Protein AF-0000000087666848 (afdb_homodimer)

Secondary structure (DSSP, 8-state):
-PPPPP--SSHHHHHHHHHHHHHHHHHHHHHHHHHHT--HHHHHHHHHHHHHHHHHHHHHS--STTS-S----------------/-PPPPP--SSHHHHHHHHHHHHHHHHHHHHHHHHHHT--HHHHHHHHHHHHHHHHHHHHHS--STTS-S----------------

Radius of gyration: 24.99 Å; Cα contacts (8 Å, |Δi|>4): 129; chains: 2; bounding box: 44×84×88 Å

pLDDT: mean 76.0, std 24.68, range [23.08, 96.56]

Solvent-accessible surface area (backbone atoms only — not comparable to full-atom values): 10116 Å² total; per-residue (Å²): 124,86,41,75,54,78,82,56,89,49,69,68,54,36,50,52,50,42,33,52,53,45,45,55,51,51,51,49,49,52,52,32,26,45,72,35,64,42,53,68,64,59,51,51,53,24,45,55,54,42,52,53,52,49,48,49,47,34,69,74,51,60,63,68,78,62,56,70,84,73,74,64,76,71,68,78,69,75,67,71,67,76,75,82,122,124,84,41,75,55,78,81,55,88,46,69,70,51,35,51,53,49,40,31,53,54,44,46,54,52,50,52,50,49,52,53,31,27,43,73,34,64,42,52,69,66,58,49,51,52,24,45,56,55,42,52,53,51,48,49,50,46,33,70,72,49,59,61,68,77,61,57,69,85,72,73,64,77,71,72,74,71,74,74,71,74,77,72,80,134

Structure (mmCIF, N/CA/C/O backbone):
data_AF-0000000087666848-model_v1
#
loop_
_entity.id
_entity.type
_entity.pdbx_description
1 polymer 'Uncharacterized protein'
#
loop_
_atom_site.group_PDB
_atom_site.id
_atom_site.type_symbol
_atom_site.label_atom_id
_atom_site.label_alt_id
_atom_site.label_comp_id
_atom_site.label_asym_id
_atom_site.label_entity_id
_atom_sit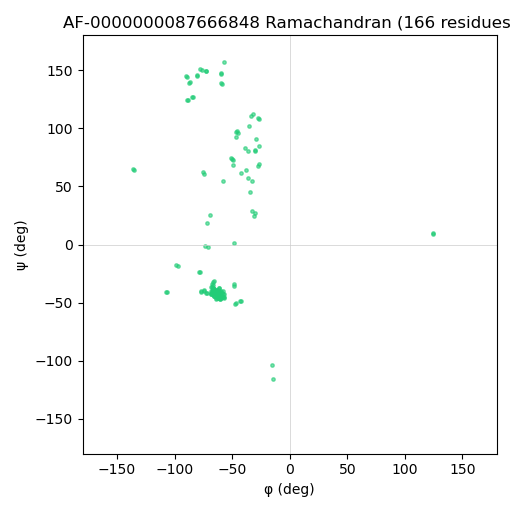e.label_seq_id
_atom_site.pdbx_PDB_ins_code
_atom_site.Cartn_x
_atom_site.Cartn_y
_atom_site.Cartn_z
_atom_site.occupancy
_atom_site.B_iso_or_equiv
_atom_site.auth_seq_id
_atom_site.auth_comp_id
_atom_site.auth_asym_id
_atom_site.auth_atom_id
_atom_site.pdbx_PDB_model_num
ATOM 1 N N . MET A 1 1 ? -12.555 0.619 4.324 1 68.56 1 MET A N 1
ATOM 2 C CA . MET A 1 1 ? -11.727 0.569 5.523 1 68.56 1 MET A CA 1
ATOM 3 C C . MET A 1 1 ? -11.492 1.969 6.086 1 68.56 1 MET A C 1
ATOM 5 O O . MET A 1 1 ? -11.367 2.934 5.328 1 68.56 1 MET A O 1
ATOM 9 N N . ARG A 1 2 ? -11.742 2.176 7.352 1 80.19 2 ARG A N 1
ATOM 10 C CA . ARG A 1 2 ? -11.547 3.479 7.98 1 80.19 2 ARG A CA 1
ATOM 11 C C . ARG A 1 2 ? -10.117 3.625 8.492 1 80.19 2 ARG A C 1
ATOM 13 O O . ARG A 1 2 ? -9.594 2.721 9.148 1 80.19 2 ARG A O 1
ATOM 20 N N . PHE A 1 3 ? -9.523 4.73 7.98 1 89.19 3 PHE A N 1
ATOM 21 C CA . PHE A 1 3 ? -8.172 5.062 8.422 1 89.19 3 PHE A CA 1
ATOM 22 C C . PHE A 1 3 ? -8.203 5.859 9.719 1 89.19 3 PHE A C 1
ATOM 24 O O . PHE A 1 3 ? -8.984 6.797 9.859 1 89.19 3 PHE A O 1
ATOM 31 N N . PRO A 1 4 ? -7.473 5.367 10.672 1 93.44 4 PRO A N 1
ATOM 32 C CA . PRO A 1 4 ? -7.484 6.094 11.945 1 93.44 4 PRO A CA 1
ATOM 33 C C . PRO A 1 4 ? -7 7.535 11.812 1 93.44 4 PRO A C 1
ATOM 35 O O . PRO A 1 4 ? -6.148 7.824 10.969 1 93.44 4 PRO A O 1
ATOM 38 N N . ALA A 1 5 ? -7.516 8.398 12.57 1 94.62 5 ALA A N 1
ATOM 39 C CA . ALA A 1 5 ? -7.066 9.789 12.594 1 94.62 5 ALA A CA 1
ATOM 40 C C . ALA A 1 5 ? -5.801 9.938 13.43 1 94.62 5 ALA A C 1
ATOM 42 O O . ALA A 1 5 ? -5.586 9.188 14.383 1 94.62 5 ALA A O 1
ATOM 43 N N . PRO A 1 6 ? -4.934 10.891 12.953 1 93.56 6 PRO A N 1
ATOM 44 C CA . PRO A 1 6 ? -3.75 11.141 13.781 1 93.56 6 PRO A CA 1
ATOM 45 C C . PRO A 1 6 ? -4.098 11.617 15.188 1 93.56 6 PRO A C 1
ATOM 47 O O . PRO A 1 6 ? -5.062 12.367 15.367 1 93.56 6 PRO A O 1
ATOM 50 N N . ILE A 1 7 ? -3.373 11.094 16.156 1 91.12 7 ILE A N 1
ATOM 51 C CA . ILE A 1 7 ? -3.621 11.453 17.547 1 91.12 7 ILE A CA 1
ATOM 52 C C . ILE A 1 7 ? -2.5 12.359 18.047 1 91.12 7 ILE A C 1
ATOM 54 O O . ILE A 1 7 ? -2.752 13.32 18.781 1 91.12 7 ILE A O 1
ATOM 58 N N . GLY A 1 8 ? -1.279 12.023 17.656 1 84.88 8 GLY A N 1
ATOM 59 C CA . GLY A 1 8 ? -0.118 12.75 18.156 1 84.88 8 GLY A CA 1
ATOM 60 C C . GLY A 1 8 ? 0.076 14.094 17.469 1 84.88 8 GLY A C 1
ATOM 61 O O . GLY A 1 8 ? -0.393 14.297 16.344 1 84.88 8 GLY A O 1
ATOM 62 N N . GLU A 1 9 ? 0.691 14.992 18.297 1 87.5 9 GLU A N 1
ATOM 63 C CA . GLU A 1 9 ? 0.992 16.312 17.75 1 87.5 9 GLU A CA 1
ATOM 64 C C . GLU A 1 9 ? 2.445 16.406 17.297 1 87.5 9 GLU A C 1
ATOM 66 O O . GLU A 1 9 ? 2.801 17.281 16.516 1 87.5 9 GLU A O 1
ATOM 71 N N . ASP A 1 10 ? 3.215 15.445 17.828 1 91.56 10 ASP A N 1
ATOM 72 C CA . ASP A 1 10 ? 4.633 15.469 17.484 1 91.56 10 ASP A CA 1
ATOM 73 C C . ASP A 1 10 ? 4.902 14.648 16.219 1 91.56 10 ASP A C 1
ATOM 75 O O . ASP A 1 10 ? 4.293 13.602 16 1 91.56 10 ASP A O 1
ATOM 79 N N . ALA A 1 11 ? 5.832 15.094 15.414 1 88.81 11 ALA A N 1
ATOM 80 C CA . ALA A 1 11 ? 6.16 14.484 14.125 1 88.81 11 ALA A CA 1
ATOM 81 C C . ALA A 1 11 ? 6.594 13.031 14.297 1 88.81 11 ALA A C 1
ATOM 83 O O . ALA A 1 11 ? 6.227 12.164 13.5 1 88.81 11 ALA A O 1
ATOM 84 N N . GLU A 1 12 ? 7.375 12.859 15.359 1 91.81 12 GLU A N 1
ATOM 85 C CA . GLU A 1 12 ? 7.863 11.508 15.602 1 91.81 12 GLU A CA 1
ATOM 86 C C . GLU A 1 12 ? 6.719 10.562 15.945 1 91.81 12 GLU A C 1
ATOM 88 O O . GLU A 1 12 ? 6.652 9.445 15.43 1 91.81 12 GLU A O 1
ATOM 93 N N . ASP A 1 13 ? 5.844 11.062 16.797 1 91.94 13 ASP A N 1
ATOM 94 C CA . ASP A 1 13 ? 4.68 10.273 17.188 1 91.94 13 ASP A CA 1
ATOM 95 C C . ASP A 1 13 ? 3.762 10.023 16 1 91.94 13 ASP A C 1
ATOM 97 O O . ASP A 1 13 ? 3.26 8.914 15.82 1 91.94 13 ASP A O 1
ATOM 101 N N . ARG A 1 14 ? 3.631 11 15.211 1 92.88 14 ARG A N 1
ATOM 102 C CA . ARG A 1 14 ? 2.762 10.898 14.047 1 92.88 14 ARG A CA 1
ATOM 103 C C . ARG A 1 14 ? 3.303 9.875 13.047 1 92.88 14 ARG A C 1
ATOM 105 O O . ARG A 1 14 ? 2.535 9.133 12.438 1 92.88 14 ARG A O 1
ATOM 112 N N . SER A 1 15 ? 4.594 9.945 12.984 1 93.81 15 SER A N 1
ATOM 113 C CA . SER A 1 15 ? 5.227 9 12.07 1 93.81 15 SER A CA 1
ATOM 114 C C . SER A 1 15 ? 5.008 7.559 12.523 1 93.81 15 SER A C 1
ATOM 116 O O . SER A 1 15 ? 4.719 6.68 11.703 1 93.81 15 SER A O 1
ATOM 118 N N . GLU A 1 16 ? 5.129 7.363 13.781 1 94.62 16 GLU A N 1
ATOM 119 C CA . GLU A 1 16 ? 4.926 6.031 14.344 1 94.62 16 GLU A CA 1
ATOM 120 C C . GLU A 1 16 ? 3.471 5.59 14.195 1 94.62 16 GLU A C 1
ATOM 122 O O . GLU A 1 16 ? 3.197 4.43 13.883 1 94.62 16 GLU A O 1
ATOM 127 N N . GLU A 1 17 ? 2.596 6.512 14.359 1 95.94 17 GLU A N 1
ATOM 128 C CA . GLU A 1 17 ? 1.168 6.234 14.234 1 95.94 17 GLU A CA 1
ATOM 129 C C . GLU A 1 17 ? 0.798 5.91 12.789 1 95.94 17 GLU A C 1
ATOM 131 O O . GLU A 1 17 ? 0.027 4.98 12.531 1 95.94 17 GLU A O 1
ATOM 136 N N . ALA A 1 18 ? 1.371 6.672 11.945 1 96.06 18 ALA A N 1
ATOM 137 C CA . ALA A 1 18 ? 1.114 6.438 10.523 1 96.06 18 ALA A CA 1
ATOM 138 C C . ALA A 1 18 ? 1.614 5.062 10.094 1 96.06 18 ALA A C 1
ATOM 140 O O . ALA A 1 18 ? 0.921 4.34 9.375 1 96.06 18 ALA A O 1
ATOM 141 N N . ARG A 1 19 ? 2.748 4.73 10.547 1 96.19 19 ARG A N 1
ATOM 142 C CA . ARG A 1 19 ? 3.324 3.432 10.211 1 96.19 19 ARG A CA 1
ATOM 143 C C . ARG A 1 19 ? 2.447 2.293 10.727 1 96.19 19 ARG A C 1
ATOM 145 O O . ARG A 1 19 ? 2.213 1.314 10.016 1 96.19 19 ARG A O 1
ATOM 152 N N . ALA A 1 20 ? 2.076 2.492 11.93 1 95.69 20 ALA A N 1
ATOM 153 C CA . ALA A 1 20 ? 1.229 1.471 12.539 1 95.69 20 ALA A CA 1
ATOM 154 C C . ALA A 1 20 ? -0.082 1.316 11.773 1 95.69 20 ALA A C 1
ATOM 156 O O . ALA A 1 20 ? -0.541 0.196 11.531 1 95.69 20 ALA A O 1
ATOM 157 N N . ALA A 1 21 ? -0.692 2.42 11.43 1 96.12 21 ALA A N 1
ATOM 158 C CA . ALA A 1 21 ? -1.95 2.406 10.688 1 96.12 21 ALA A CA 1
ATOM 159 C C . ALA A 1 21 ? -1.777 1.74 9.328 1 96.12 21 ALA A C 1
ATOM 161 O O . ALA A 1 21 ? -2.594 0.906 8.93 1 96.12 21 ALA A O 1
ATOM 162 N N . VAL A 1 22 ? -0.71 2.088 8.648 1 96.56 22 VAL A N 1
ATOM 163 C CA . VAL A 1 22 ? -0.433 1.546 7.32 1 96.56 22 VAL A CA 1
ATOM 164 C C . VAL A 1 22 ? -0.155 0.048 7.422 1 96.56 22 VAL A C 1
ATOM 166 O O . VAL A 1 22 ? -0.605 -0.732 6.578 1 96.56 22 VAL A O 1
ATOM 169 N N . ARG A 1 23 ? 0.58 -0.379 8.445 1 95.56 23 ARG A N 1
ATOM 170 C CA . ARG A 1 23 ? 0.872 -1.795 8.648 1 95.56 23 ARG A CA 1
ATOM 171 C C . ARG A 1 23 ? -0.413 -2.609 8.75 1 95.56 23 ARG A C 1
ATOM 173 O O . ARG A 1 23 ? -0.533 -3.672 8.141 1 95.56 23 ARG A O 1
ATOM 180 N N . ASN A 1 24 ? -1.237 -2.072 9.492 1 94.38 24 ASN A N 1
ATOM 181 C CA . ASN A 1 24 ? -2.51 -2.76 9.688 1 94.38 24 ASN A CA 1
ATOM 182 C C . ASN A 1 24 ? -3.26 -2.938 8.375 1 94.38 24 ASN A C 1
ATOM 184 O O . ASN A 1 24 ? -3.801 -4.012 8.102 1 94.38 24 ASN A O 1
ATOM 188 N N . VAL A 1 25 ? -3.322 -1.896 7.648 1 94.38 25 VAL A N 1
ATOM 189 C CA . VAL A 1 25 ? -4.082 -1.932 6.402 1 94.38 25 VAL A CA 1
ATOM 190 C C . VAL A 1 25 ? -3.383 -2.848 5.398 1 94.38 25 VAL A C 1
ATOM 192 O O . VAL A 1 25 ? -4.035 -3.611 4.688 1 94.38 25 VAL A O 1
ATOM 195 N N . LEU A 1 26 ? -2.037 -2.795 5.336 1 94.44 26 LEU A N 1
ATOM 196 C CA . LEU A 1 26 ? -1.3 -3.619 4.383 1 94.44 26 LEU A CA 1
ATOM 197 C C . LEU A 1 26 ? -1.427 -5.098 4.734 1 94.44 26 LEU A C 1
ATOM 199 O O . LEU A 1 26 ? -1.505 -5.945 3.844 1 94.44 26 LEU A O 1
ATOM 203 N N . GLU A 1 27 ? -1.481 -5.453 6.004 1 92.88 27 GLU A N 1
ATOM 204 C CA . GLU A 1 27 ? -1.699 -6.832 6.43 1 92.88 27 GLU A CA 1
ATOM 205 C C . GLU A 1 27 ? -3.049 -7.352 5.949 1 92.88 27 GLU A C 1
ATOM 207 O O . GLU A 1 27 ? -3.156 -8.5 5.508 1 92.88 27 GLU A O 1
ATOM 212 N N . GLU A 1 28 ? -3.986 -6.473 6.039 1 92.94 28 GLU A N 1
ATOM 213 C CA . GLU A 1 28 ? -5.32 -6.848 5.574 1 92.94 28 GLU A CA 1
ATOM 214 C C . GLU A 1 28 ? -5.344 -7.043 4.062 1 92.94 28 GLU A C 1
ATOM 216 O O . GLU A 1 28 ? -6.012 -7.945 3.559 1 92.94 28 GLU A O 1
ATOM 221 N N . ILE A 1 29 ? -4.656 -6.133 3.389 1 93.69 29 ILE A N 1
ATOM 222 C CA . ILE A 1 29 ? -4.59 -6.23 1.935 1 93.69 29 ILE A CA 1
ATOM 223 C C . ILE A 1 29 ? -3.943 -7.555 1.536 1 93.69 29 ILE A C 1
ATOM 225 O O . ILE A 1 29 ? -4.461 -8.273 0.681 1 93.69 29 ILE A O 1
ATOM 229 N N . VAL A 1 30 ? -2.83 -7.914 2.176 1 93.81 30 VAL A N 1
ATOM 230 C CA . VAL A 1 30 ? -2.104 -9.141 1.852 1 93.81 30 VAL A CA 1
ATOM 231 C C . VAL A 1 30 ? -2.975 -10.352 2.16 1 93.81 30 VAL A C 1
ATOM 233 O O . VAL A 1 30 ? -3.062 -11.281 1.356 1 93.81 30 VAL A O 1
ATOM 236 N N . ALA A 1 31 ? -3.586 -10.336 3.324 1 93.25 31 ALA A N 1
ATOM 237 C CA . ALA A 1 31 ? -4.473 -11.438 3.711 1 93.25 31 ALA A CA 1
ATOM 238 C C . ALA A 1 31 ? -5.613 -11.594 2.709 1 93.25 31 ALA A C 1
ATOM 240 O O . ALA A 1 31 ? -5.922 -12.711 2.285 1 93.25 31 ALA A O 1
ATOM 241 N N . SER A 1 32 ? -6.262 -10.453 2.297 1 94.12 32 SER A N 1
ATOM 242 C CA . SER A 1 32 ? -7.367 -10.469 1.348 1 94.12 32 SER A CA 1
ATOM 243 C C . SER A 1 32 ? -6.906 -10.945 -0.026 1 94.12 32 SER A C 1
ATOM 245 O O . SER A 1 32 ? -7.629 -11.68 -0.708 1 94.12 32 SER A O 1
ATOM 247 N N . ALA A 1 33 ? -5.781 -10.508 -0.411 1 95.25 33 ALA A N 1
ATOM 248 C CA . ALA A 1 33 ? -5.223 -10.938 -1.692 1 95.25 33 ALA A CA 1
ATOM 249 C C . ALA A 1 33 ? -4.945 -12.438 -1.702 1 95.25 33 ALA A C 1
ATOM 251 O O . ALA A 1 33 ? -5.238 -13.117 -2.686 1 95.25 33 ALA A O 1
ATOM 252 N N . ASN A 1 34 ? -4.355 -12.922 -0.542 1 93.94 34 ASN A N 1
ATOM 253 C CA . ASN A 1 34 ? -4.102 -14.359 -0.432 1 93.94 34 ASN A CA 1
ATOM 254 C C . ASN A 1 34 ? -5.395 -15.164 -0.506 1 93.94 34 ASN A C 1
ATOM 256 O O . ASN A 1 34 ? -5.445 -16.203 -1.166 1 93.94 34 ASN A O 1
ATOM 260 N N . GLU A 1 35 ? -6.414 -14.625 0.09 1 95.56 35 GLU A N 1
ATOM 261 C CA . GLU A 1 35 ? -7.719 -15.281 0.056 1 95.56 35 GLU A CA 1
ATOM 262 C C . GLU A 1 35 ? -8.289 -15.312 -1.359 1 95.56 35 GLU A C 1
ATOM 264 O O . GLU A 1 35 ? -8.977 -16.25 -1.739 1 95.56 35 GLU A O 1
ATOM 269 N N . ALA A 1 36 ? -7.957 -14.297 -2.139 1 95 36 ALA A N 1
ATOM 270 C CA . ALA A 1 36 ? -8.445 -14.188 -3.51 1 95 36 ALA A CA 1
ATOM 271 C C . ALA A 1 36 ? -7.656 -15.086 -4.449 1 95 36 ALA A C 1
ATOM 273 O O . ALA A 1 36 ? -8.086 -15.352 -5.574 1 95 36 ALA A O 1
ATOM 274 N N . GLY A 1 37 ? -6.398 -15.445 -4.074 1 94.56 37 GLY A N 1
ATOM 275 C CA . GLY A 1 37 ? -5.637 -16.391 -4.871 1 94.56 37 GLY A CA 1
ATOM 276 C C . GLY A 1 37 ? -4.293 -15.852 -5.316 1 94.56 37 GLY A C 1
ATOM 277 O O . GLY A 1 37 ? -3.576 -16.5 -6.082 1 94.56 37 GLY A O 1
ATOM 278 N N . TRP A 1 38 ? -3.932 -14.711 -4.789 1 94.62 38 TRP A N 1
ATOM 279 C CA . TRP A 1 38 ? -2.637 -14.125 -5.109 1 94.62 38 TRP A CA 1
ATOM 280 C C . TRP A 1 38 ? -1.55 -14.656 -4.184 1 94.62 38 TRP A C 1
ATOM 282 O O . TRP A 1 38 ? -1.781 -14.844 -2.988 1 94.62 38 TRP A O 1
ATOM 292 N N . ALA A 1 39 ? -0.439 -14.891 -4.762 1 92.56 39 ALA A N 1
ATOM 293 C CA . ALA A 1 39 ? 0.719 -15.211 -3.934 1 92.56 39 ALA A CA 1
ATOM 294 C C . ALA A 1 39 ? 1.23 -13.969 -3.205 1 92.56 39 ALA A C 1
ATOM 296 O O . ALA A 1 39 ? 1.129 -12.852 -3.721 1 92.56 39 ALA A O 1
ATOM 297 N N . THR A 1 40 ? 1.792 -14.18 -2.049 1 92.25 40 THR A N 1
ATOM 298 C CA . THR A 1 40 ? 2.312 -13.078 -1.25 1 92.25 40 THR A CA 1
ATOM 299 C C . THR A 1 40 ? 3.387 -12.312 -2.02 1 92.25 40 THR A C 1
ATOM 301 O O . THR A 1 40 ? 3.412 -11.078 -2 1 92.25 40 THR A O 1
ATOM 304 N N . ARG A 1 41 ? 4.211 -12.977 -2.707 1 90.25 41 ARG A N 1
ATOM 305 C CA . ARG A 1 41 ? 5.301 -12.359 -3.457 1 90.25 41 ARG A CA 1
ATOM 306 C C . ARG A 1 41 ? 4.762 -11.492 -4.594 1 90.25 41 ARG A C 1
ATOM 308 O O . ARG A 1 41 ? 5.289 -10.414 -4.859 1 90.25 41 ARG A O 1
ATOM 315 N N . GLU A 1 42 ? 3.736 -11.961 -5.234 1 93.12 42 GLU A N 1
ATOM 316 C CA . GLU A 1 42 ? 3.115 -11.219 -6.324 1 93.12 42 GLU A CA 1
ATOM 317 C C . GLU A 1 42 ? 2.541 -9.891 -5.832 1 93.12 42 GLU A C 1
ATOM 319 O O . GLU A 1 42 ? 2.719 -8.859 -6.477 1 93.12 42 GLU A O 1
ATOM 324 N N . ILE A 1 43 ? 1.988 -9.992 -4.664 1 94.25 43 ILE A N 1
ATOM 325 C CA . ILE A 1 43 ? 1.34 -8.805 -4.117 1 94.25 43 ILE A CA 1
ATOM 326 C C . ILE A 1 43 ? 2.395 -7.844 -3.58 1 94.25 43 ILE A C 1
ATOM 328 O O . ILE A 1 43 ? 2.283 -6.629 -3.76 1 94.25 43 ILE A O 1
ATOM 332 N N . THR A 1 44 ? 3.406 -8.367 -2.943 1 93.19 44 THR A N 1
ATOM 333 C CA . THR A 1 44 ? 4.457 -7.504 -2.406 1 93.19 44 THR A CA 1
ATOM 334 C C . THR A 1 44 ? 5.203 -6.793 -3.531 1 93.19 44 THR A C 1
ATOM 336 O O . THR A 1 44 ? 5.52 -5.605 -3.418 1 93.19 44 THR A O 1
ATOM 339 N N . ASP A 1 45 ? 5.457 -7.488 -4.621 1 92.69 45 ASP A N 1
ATOM 340 C CA . ASP A 1 45 ? 6.094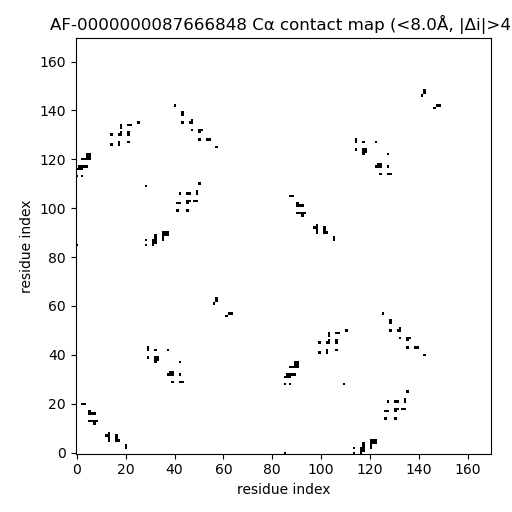 -6.883 -5.785 1 92.69 45 ASP A CA 1
ATOM 341 C C . ASP A 1 45 ? 5.23 -5.762 -6.359 1 92.69 45 ASP A C 1
ATOM 343 O O . ASP A 1 45 ? 5.742 -4.699 -6.723 1 92.69 45 ASP A O 1
ATOM 347 N N . ALA A 1 46 ? 3.979 -6.039 -6.461 1 96.44 46 ALA A N 1
ATOM 348 C CA . ALA A 1 46 ? 3.047 -5.043 -6.984 1 96.44 46 ALA A CA 1
ATOM 349 C C . ALA A 1 46 ? 2.973 -3.824 -6.074 1 96.44 46 ALA A C 1
ATOM 351 O O . ALA A 1 46 ? 2.932 -2.688 -6.547 1 96.44 46 ALA A O 1
ATOM 352 N N . LEU A 1 47 ? 2.98 -4.117 -4.754 1 96.25 47 LEU A N 1
ATOM 353 C CA . LEU A 1 47 ? 2.939 -3.023 -3.789 1 96.25 47 LEU A CA 1
ATOM 354 C C . LEU A 1 47 ? 4.141 -2.102 -3.959 1 96.25 47 LEU A C 1
ATOM 356 O O . LEU A 1 47 ? 3.994 -0.878 -3.982 1 96.25 47 LEU A O 1
ATOM 360 N N . ILE A 1 48 ? 5.289 -2.658 -4.113 1 94.81 48 ILE A N 1
ATOM 361 C CA . ILE A 1 48 ? 6.527 -1.896 -4.262 1 94.81 48 ILE A CA 1
ATOM 362 C C . ILE A 1 48 ? 6.445 -1.017 -5.504 1 94.81 48 ILE A C 1
ATOM 364 O O . ILE A 1 48 ? 6.746 0.178 -5.449 1 94.81 48 ILE A O 1
ATOM 368 N N . GLU A 1 49 ? 5.973 -1.57 -6.551 1 94.81 49 GLU A N 1
ATOM 369 C CA . GLU A 1 49 ? 5.898 -0.846 -7.816 1 94.81 49 GLU A CA 1
ATOM 370 C C . GLU A 1 49 ? 4.871 0.279 -7.75 1 94.81 49 GLU A C 1
ATOM 372 O O . GLU A 1 49 ? 5.129 1.393 -8.211 1 94.81 49 GLU A O 1
ATOM 377 N N . VAL A 1 50 ? 3.756 -0.005 -7.176 1 96 50 VAL A N 1
ATOM 378 C CA . VAL A 1 50 ? 2.672 0.971 -7.184 1 96 50 VAL A CA 1
ATOM 379 C C . VAL A 1 50 ? 2.986 2.098 -6.199 1 96 50 VAL A C 1
ATOM 381 O O . VAL A 1 50 ? 2.723 3.27 -6.484 1 96 50 VAL A O 1
ATOM 384 N N . VAL A 1 51 ? 3.547 1.774 -5.043 1 95.38 51 VAL A N 1
ATOM 385 C CA . VAL A 1 51 ? 3.914 2.807 -4.082 1 95.38 51 VAL A CA 1
ATOM 386 C C . VAL A 1 51 ? 4.945 3.746 -4.699 1 95.38 51 VAL A C 1
ATOM 388 O O . VAL A 1 51 ? 4.871 4.965 -4.52 1 95.38 51 VAL A O 1
ATOM 391 N N . ARG A 1 52 ? 5.906 3.219 -5.387 1 91.25 52 ARG A N 1
ATOM 392 C CA . ARG A 1 52 ? 6.887 4.039 -6.086 1 91.25 52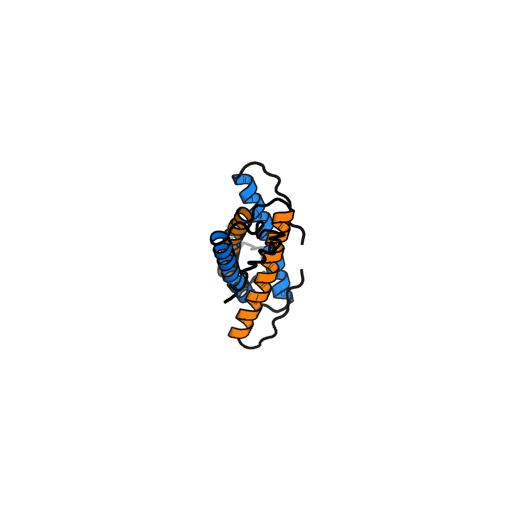 ARG A CA 1
ATOM 393 C C . ARG A 1 52 ? 6.211 4.973 -7.082 1 91.25 52 ARG A C 1
ATOM 395 O O . ARG A 1 52 ? 6.562 6.148 -7.18 1 91.25 52 ARG A O 1
ATOM 402 N N . SER A 1 53 ? 5.242 4.473 -7.809 1 90.81 53 SER A N 1
ATOM 403 C CA . SER A 1 53 ? 4.504 5.258 -8.797 1 90.81 53 SER A CA 1
ATOM 404 C C . SER A 1 53 ? 3.717 6.383 -8.133 1 90.81 53 SER A C 1
ATOM 406 O O . SER A 1 53 ? 3.662 7.5 -8.641 1 90.81 53 SER A O 1
ATOM 408 N N . LEU A 1 54 ? 3.137 6.02 -7 1 86.31 54 LEU A N 1
ATOM 409 C CA . LEU A 1 54 ? 2.373 7.016 -6.258 1 86.31 54 LEU A CA 1
ATOM 410 C C . LEU A 1 54 ? 3.285 8.125 -5.738 1 86.31 54 LEU A C 1
ATOM 412 O O . LEU A 1 54 ? 2.91 9.297 -5.75 1 86.31 54 LEU A O 1
ATOM 416 N N . THR A 1 55 ? 4.363 7.68 -5.223 1 85.62 55 THR A N 1
ATOM 417 C CA . THR A 1 55 ? 5.328 8.641 -4.699 1 85.62 55 THR A CA 1
ATOM 418 C C . THR A 1 55 ? 5.816 9.57 -5.805 1 85.62 55 THR A C 1
ATOM 420 O O . THR A 1 55 ? 5.914 10.781 -5.602 1 85.62 55 THR A O 1
ATOM 423 N N . ASP A 1 56 ? 6.121 9.023 -6.887 1 84.81 56 ASP A N 1
ATOM 424 C CA . ASP A 1 56 ? 6.562 9.812 -8.039 1 84.81 56 ASP A CA 1
ATOM 425 C C . ASP A 1 56 ? 5.473 10.781 -8.484 1 84.81 56 ASP A C 1
ATOM 427 O O . ASP A 1 56 ? 5.754 11.945 -8.789 1 84.81 56 ASP A O 1
ATOM 431 N N . ALA A 1 57 ? 4.297 10.305 -8.516 1 79.81 57 ALA A N 1
ATOM 432 C CA . ALA A 1 57 ? 3.162 11.109 -8.953 1 79.81 57 ALA A CA 1
ATOM 433 C C . ALA A 1 57 ? 2.916 12.273 -7.992 1 79.81 57 ALA A C 1
ATOM 435 O O . ALA A 1 57 ? 2.609 13.391 -8.422 1 79.81 57 ALA A O 1
ATOM 436 N N . ASN A 1 58 ? 3.027 11.898 -6.777 1 77.06 58 ASN A N 1
ATOM 437 C CA . ASN A 1 58 ? 2.82 12.93 -5.766 1 77.06 58 ASN A CA 1
ATOM 438 C C . ASN A 1 58 ? 3.93 13.977 -5.793 1 77.06 58 ASN A C 1
ATOM 440 O O . ASN A 1 58 ? 3.703 15.133 -5.441 1 77.06 58 ASN A O 1
ATOM 444 N N . GLN A 1 59 ? 5.121 13.5 -6.055 1 74.38 59 GLN A N 1
ATOM 445 C CA . GLN A 1 59 ? 6.238 14.438 -6.152 1 74.38 59 GLN A CA 1
ATOM 446 C C . GLN A 1 59 ? 6.09 15.352 -7.363 1 74.38 59 GLN A C 1
ATOM 448 O O . GLN A 1 59 ? 6.477 16.516 -7.312 1 74.38 59 GLN A O 1
ATOM 453 N N . ALA A 1 60 ? 5.602 14.664 -8.375 1 71.62 60 ALA A N 1
ATOM 454 C CA . ALA A 1 60 ? 5.457 15.414 -9.625 1 71.62 60 ALA A CA 1
ATOM 455 C C . ALA A 1 60 ? 4.305 16.406 -9.531 1 71.62 60 ALA A C 1
ATOM 457 O O . ALA A 1 60 ? 4.344 17.469 -10.156 1 71.62 60 ALA A O 1
ATOM 458 N N . ASP A 1 61 ? 3.18 15.945 -8.914 1 63.16 61 ASP A N 1
ATOM 459 C CA . ASP A 1 61 ? 2.033 16.828 -8.703 1 63.16 61 ASP A CA 1
ATOM 460 C C . ASP A 1 61 ? 1.465 16.656 -7.297 1 63.16 61 ASP A C 1
ATOM 462 O O . ASP A 1 61 ? 0.486 15.945 -7.094 1 63.16 61 ASP A O 1
ATOM 466 N N . PRO A 1 62 ? 2.234 17 -6.273 1 58.72 62 PRO A N 1
ATOM 467 C CA . PRO A 1 62 ? 1.877 16.75 -4.875 1 58.72 62 PRO A CA 1
ATOM 468 C C . PRO A 1 62 ? 0.451 17.188 -4.543 1 58.72 62 PRO A C 1
ATOM 470 O O . PRO A 1 62 ? -0.102 16.766 -3.521 1 58.72 62 PRO A O 1
ATOM 473 N N . ASP A 1 63 ? -0.051 18.312 -5.195 1 52.25 63 ASP A N 1
ATOM 474 C CA . ASP A 1 63 ? -1.324 18.844 -4.723 1 52.25 63 ASP A CA 1
ATOM 475 C C . ASP A 1 63 ? -2.49 17.969 -5.172 1 52.25 63 ASP A C 1
ATOM 477 O O . ASP A 1 63 ? -2.945 18.062 -6.312 1 52.25 63 ASP A O 1
ATOM 481 N N . PRO A 1 64 ? -2.516 16.703 -4.758 1 51.47 64 PRO A N 1
ATOM 482 C CA . PRO A 1 64 ? -3.709 16.031 -5.262 1 51.47 64 PRO A CA 1
ATOM 483 C C . PRO A 1 64 ? -4.965 16.891 -5.176 1 51.47 64 PRO A C 1
ATOM 485 O O . PRO A 1 64 ? -5.984 16.578 -5.789 1 51.47 64 PRO A O 1
ATOM 488 N N . ALA A 1 65 ? -5.129 17.453 -4.012 1 47.81 65 ALA A N 1
ATOM 489 C CA . ALA A 1 65 ? -6.375 18.172 -3.77 1 47.81 65 ALA A CA 1
ATOM 490 C C . ALA A 1 65 ? -6.699 19.109 -4.926 1 47.81 65 ALA A C 1
ATOM 492 O O . ALA A 1 65 ? -7.867 19.406 -5.184 1 47.81 65 ALA A O 1
ATOM 493 N N . ASP A 1 66 ? -5.633 19.906 -5.219 1 42.28 66 ASP A N 1
ATOM 494 C CA . ASP A 1 66 ? -6.023 21.109 -5.949 1 42.28 66 ASP A CA 1
ATOM 495 C C . ASP A 1 66 ? -6.383 20.781 -7.395 1 42.28 66 ASP A C 1
ATOM 497 O O . ASP A 1 66 ? -5.668 21.172 -8.32 1 42.28 66 ASP A O 1
ATOM 501 N N . ASP A 1 67 ? -6.281 19.5 -7.801 1 46.28 67 ASP A N 1
ATOM 502 C CA . ASP A 1 67 ? -6.816 19.766 -9.133 1 46.28 67 ASP A CA 1
ATOM 503 C C . ASP A 1 67 ? -8.062 20.656 -9.055 1 46.28 67 ASP A C 1
ATOM 505 O O . ASP A 1 67 ? -9.016 20.344 -8.336 1 46.28 67 ASP A O 1
ATOM 509 N N . PRO A 1 68 ? -7.902 21.969 -9.234 1 37.91 68 PRO A N 1
ATOM 510 C CA . PRO A 1 68 ? -9.023 22.922 -9.188 1 37.91 68 PRO A CA 1
ATOM 511 C C . PRO A 1 68 ? -10.352 22.281 -9.57 1 37.91 68 PRO A C 1
ATOM 513 O O . PRO A 1 68 ? -10.383 21.344 -10.375 1 37.91 68 PRO A O 1
ATOM 516 N N . LEU A 1 69 ? -11.289 22.047 -8.617 1 39 69 LEU A N 1
ATOM 517 C CA . LEU A 1 69 ? -12.68 21.969 -9.039 1 39 69 LEU A CA 1
ATOM 518 C C . LEU A 1 69 ? -12.852 22.531 -10.445 1 39 69 LEU A C 1
ATOM 520 O O . LEU A 1 69 ? -13.391 21.859 -11.328 1 39 69 LEU A O 1
ATOM 524 N N . GLY A 1 70 ? -13.68 23.734 -10.508 1 38.59 70 GLY A N 1
ATOM 525 C CA . GLY A 1 70 ? -14.43 24.547 -11.461 1 38.59 70 GLY A CA 1
ATOM 526 C C . GLY A 1 70 ? -13.539 25.297 -12.43 1 38.59 70 GLY A C 1
ATOM 527 O O . GLY A 1 70 ? -13.219 26.469 -12.203 1 38.59 70 GLY A O 1
ATOM 528 N N . ARG A 1 71 ? -12.359 24.875 -12.727 1 35.78 71 ARG A N 1
ATOM 529 C CA . ARG A 1 71 ? -12.094 25.781 -13.844 1 35.78 71 ARG A CA 1
ATOM 530 C C . ARG A 1 71 ? -13.258 25.781 -14.828 1 35.78 71 ARG A C 1
ATOM 532 O O . ARG A 1 71 ? -13.547 24.766 -15.461 1 35.78 71 ARG A O 1
ATOM 539 N N . ASP A 1 72 ? -14.383 26.422 -14.398 1 34.78 72 ASP A N 1
ATOM 540 C CA . ASP A 1 72 ? -15.328 27.031 -15.344 1 34.78 72 ASP A CA 1
ATOM 541 C C . ASP A 1 72 ? -14.609 27.5 -16.609 1 34.78 72 ASP A C 1
ATOM 543 O O . ASP A 1 72 ? -13.664 28.297 -16.531 1 34.78 72 ASP A O 1
ATOM 547 N N . PRO A 1 73 ? -14.32 26.609 -17.531 1 39.59 73 PRO A N 1
ATOM 548 C CA . PRO A 1 73 ? -13.992 27.156 -18.859 1 39.59 73 PRO A CA 1
ATOM 549 C C . PRO A 1 73 ? -14.656 28.5 -19.109 1 39.59 73 PRO A C 1
ATOM 551 O O . PRO A 1 73 ? -15.883 28.609 -19.062 1 39.59 73 PRO A O 1
ATOM 554 N N . ILE A 1 74 ? -14.305 29.625 -18.422 1 37.16 74 ILE A N 1
ATOM 555 C CA . ILE A 1 74 ? -14.688 30.922 -18.969 1 37.16 74 ILE A CA 1
ATOM 556 C C . ILE A 1 74 ? -14.656 30.859 -20.5 1 37.16 74 ILE A C 1
ATOM 558 O O . ILE A 1 74 ? -13.695 30.359 -21.094 1 37.16 74 ILE A O 1
ATOM 562 N N . ARG A 1 75 ? -15.859 30.922 -21.094 1 34.94 75 ARG A N 1
ATOM 563 C CA . ARG A 1 75 ? -16.312 31.25 -22.438 1 34.94 75 ARG A CA 1
ATOM 564 C C . ARG A 1 75 ? -15.375 32.25 -23.109 1 34.94 75 ARG A C 1
ATOM 566 O O . ARG A 1 75 ? -15.766 32.938 -24.062 1 34.94 75 ARG A O 1
ATOM 573 N N . GLU A 1 76 ? -14.172 32.312 -22.797 1 34.84 76 GLU A N 1
ATOM 574 C CA . GLU A 1 76 ? -13.578 33.344 -23.641 1 34.84 76 GLU A CA 1
ATOM 575 C C . GLU A 1 76 ? -13.898 33.125 -25.109 1 34.84 76 GLU A C 1
ATOM 577 O O . GLU A 1 76 ? -13.508 32.094 -25.688 1 34.84 76 GLU A O 1
ATOM 582 N N . GLN A 1 77 ? -15.289 33.469 -25.438 1 33.75 77 GLN A N 1
ATOM 583 C CA . GLN A 1 77 ? -15.766 33.875 -26.75 1 33.75 77 GLN A CA 1
ATOM 584 C C . GLN A 1 77 ? -14.688 34.656 -27.5 1 33.75 77 GLN A C 1
ATOM 586 O O . GLN A 1 77 ? -14.398 35.812 -27.141 1 33.75 77 GLN A O 1
ATOM 591 N N . ILE A 1 78 ? -13.508 34.094 -27.641 1 34.31 78 ILE A N 1
ATOM 592 C CA . ILE A 1 78 ? -12.664 34.75 -28.641 1 34.31 78 ILE A CA 1
ATOM 593 C C . ILE A 1 78 ? -13.5 35.094 -29.875 1 34.31 78 ILE A C 1
ATOM 595 O O . ILE A 1 78 ? -14 34.188 -30.562 1 34.31 78 ILE A O 1
ATOM 599 N N . GLY A 1 79 ? -14.578 35.969 -29.719 1 32.53 79 GLY A N 1
ATOM 600 C CA . GLY A 1 79 ? -15.195 36.719 -30.812 1 32.53 79 GLY A CA 1
ATOM 601 C C . GLY A 1 79 ? -14.211 37.125 -31.891 1 32.53 79 GLY A C 1
ATOM 602 O O . GLY A 1 79 ? -13.602 38.188 -31.828 1 32.53 79 GLY A O 1
ATOM 603 N N . ARG A 1 80 ? -13.133 36.281 -32.031 1 32.88 80 ARG A N 1
ATOM 604 C CA . ARG A 1 80 ? -12.391 3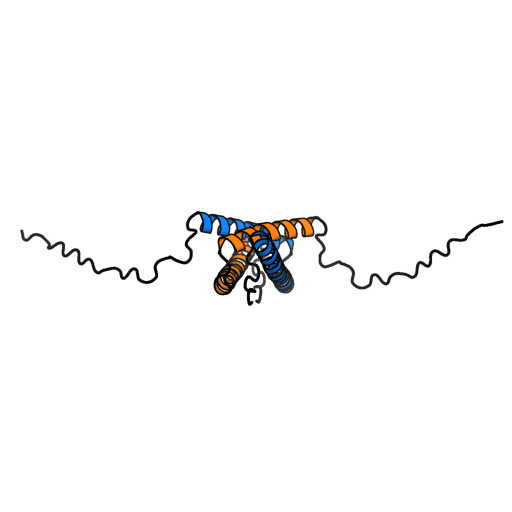6.812 -33.188 1 32.88 80 ARG A CA 1
ATOM 605 C C . ARG A 1 80 ? -13.328 37.031 -34.375 1 32.88 80 ARG A C 1
ATOM 607 O O . ARG A 1 80 ? -14.008 36.125 -34.844 1 32.88 80 ARG A O 1
ATOM 614 N N . GLY A 1 81 ? -14.102 38.094 -34.188 1 32.53 81 GLY A N 1
ATOM 615 C CA . GLY A 1 81 ? -14.727 38.844 -35.281 1 32.53 81 GLY A CA 1
ATOM 616 C C . GLY A 1 81 ? -13.969 38.75 -36.594 1 32.53 81 GLY A C 1
ATOM 617 O O . GLY A 1 81 ? -12.734 38.781 -36.594 1 32.53 81 GLY A O 1
ATOM 618 N N . GLU A 1 82 ? -14.297 37.625 -37.344 1 36.69 82 GLU A N 1
ATOM 619 C CA . GLU A 1 82 ? -13.992 37.594 -38.781 1 36.69 82 GLU A CA 1
ATOM 620 C C . GLU A 1 82 ? -14.016 39 -39.375 1 36.69 82 GLU A C 1
ATOM 622 O O . GLU A 1 82 ? -14.977 39.75 -39.188 1 36.69 82 GLU A O 1
ATOM 627 N N . GLN A 1 83 ? -12.867 39.75 -39.406 1 31.41 83 GLN A N 1
ATOM 628 C CA . GLN A 1 83 ? -12.609 40.969 -40.156 1 31.41 83 GLN A CA 1
ATOM 629 C C . GLN A 1 83 ? -13.328 40.906 -41.5 1 31.41 83 GLN A C 1
ATOM 631 O O . GLN A 1 83 ? -13.203 39.938 -42.25 1 31.41 83 GLN A O 1
ATOM 636 N N . TYR A 1 84 ? -14.469 41.594 -41.625 1 31.42 84 TYR A N 1
ATOM 637 C CA . TYR A 1 84 ? -15.141 42.062 -42.844 1 31.42 84 TYR A CA 1
ATOM 638 C C . TYR A 1 84 ? -14.133 42.562 -43.875 1 31.42 84 TYR A C 1
ATOM 640 O O . TYR A 1 84 ? -13.25 43.344 -43.531 1 31.42 84 TYR A O 1
ATOM 648 N N . ASP A 1 85 ? -13.523 41.625 -44.688 1 23.08 85 ASP A N 1
ATOM 649 C CA . ASP A 1 85 ? -13.359 42.219 -46 1 23.08 85 ASP A CA 1
ATOM 650 C C . ASP A 1 85 ? -14.711 42.438 -46.688 1 23.08 85 ASP A C 1
ATOM 652 O O . ASP A 1 85 ? -15.633 41.625 -46.5 1 23.08 85 ASP A O 1
ATOM 656 N N . MET B 1 1 ? -12.305 -4.758 2.496 1 68.38 1 MET B N 1
ATOM 657 C CA . MET B 1 1 ? -12.117 -4.582 1.06 1 68.38 1 MET B CA 1
ATOM 658 C C . MET B 1 1 ? -11.828 -5.914 0.38 1 68.38 1 MET B C 1
ATOM 660 O O . MET B 1 1 ? -11.18 -6.785 0.961 1 68.38 1 MET B O 1
ATOM 664 N N . ARG B 1 2 ? -12.547 -6.254 -0.667 1 79.38 2 ARG B N 1
ATOM 665 C CA . ARG B 1 2 ? -12.336 -7.5 -1.391 1 79.38 2 ARG B CA 1
ATOM 666 C C . ARG B 1 2 ? -11.312 -7.32 -2.51 1 79.38 2 ARG B C 1
ATOM 668 O O . ARG B 1 2 ? -11.391 -6.359 -3.275 1 79.38 2 ARG B O 1
ATOM 675 N N . PHE B 1 3 ? -10.289 -8.203 -2.385 1 88.88 3 PHE B N 1
ATOM 676 C CA . PHE B 1 3 ? -9.25 -8.211 -3.412 1 88.88 3 PHE B CA 1
ATOM 677 C C . PHE B 1 3 ? -9.68 -9.062 -4.602 1 88.88 3 PHE B C 1
ATOM 679 O O . PHE B 1 3 ? -10.188 -10.18 -4.426 1 88.88 3 PHE B O 1
ATOM 686 N N . PRO B 1 4 ? -9.609 -8.461 -5.75 1 93.19 4 PRO B N 1
ATOM 687 C CA . PRO B 1 4 ? -10.023 -9.242 -6.918 1 93.19 4 PRO B CA 1
ATOM 688 C C . PRO B 1 4 ? -9.18 -10.508 -7.102 1 93.19 4 PRO B C 1
ATOM 690 O O . PRO B 1 4 ? -7.996 -10.516 -6.762 1 93.19 4 PRO B O 1
ATOM 693 N N . ALA B 1 5 ? -9.758 -11.531 -7.609 1 94.56 5 ALA B N 1
ATOM 694 C CA . ALA B 1 5 ? -9.023 -12.758 -7.914 1 94.56 5 ALA B CA 1
ATOM 695 C C . ALA B 1 5 ? -8.281 -12.641 -9.242 1 94.56 5 ALA B C 1
ATOM 697 O O . ALA B 1 5 ? -8.727 -11.93 -10.148 1 94.56 5 ALA B O 1
ATOM 698 N N . PRO B 1 6 ? -7.078 -13.297 -9.25 1 93.44 6 PRO B N 1
ATOM 699 C CA . PRO B 1 6 ? -6.375 -13.289 -10.539 1 93.44 6 PRO B CA 1
ATOM 700 C C . PRO B 1 6 ? -7.195 -13.922 -11.664 1 93.44 6 PRO B C 1
ATOM 702 O O . PRO B 1 6 ? -7.91 -14.906 -11.43 1 93.44 6 PRO B O 1
ATOM 705 N N . ILE B 1 7 ? -7.156 -13.289 -12.812 1 91.06 7 ILE B N 1
ATOM 706 C CA . ILE B 1 7 ? -7.906 -13.781 -13.961 1 91.06 7 ILE B CA 1
ATOM 707 C C . ILE B 1 7 ? -6.949 -14.398 -14.977 1 91.06 7 ILE B C 1
ATOM 709 O O . ILE B 1 7 ? -7.242 -15.445 -15.555 1 91.06 7 ILE B O 1
ATOM 713 N N . GLY B 1 8 ? -5.824 -13.742 -15.172 1 85.19 8 GLY B N 1
ATOM 714 C CA . GLY B 1 8 ? -4.867 -14.172 -16.172 1 85.19 8 GLY B CA 1
ATOM 715 C C . GLY B 1 8 ? -4.055 -15.383 -15.742 1 85.19 8 GLY B C 1
ATOM 716 O O . GLY B 1 8 ? -3.896 -15.633 -14.547 1 85.19 8 GLY B O 1
ATOM 717 N N . GLU B 1 9 ? -3.674 -16.172 -16.828 1 87.44 9 GLU B N 1
ATOM 718 C CA . GLU B 1 9 ? -2.836 -17.328 -16.562 1 87.44 9 GLU B CA 1
ATOM 719 C C . GLU B 1 9 ? -1.364 -17.016 -16.812 1 87.44 9 GLU B C 1
ATOM 721 O O . GLU B 1 9 ? -0.48 -17.734 -16.328 1 87.44 9 GLU B O 1
ATOM 726 N N . ASP B 1 10 ? -1.188 -15.93 -17.578 1 91.69 10 ASP B N 1
ATOM 727 C CA . ASP B 1 10 ? 0.183 -15.562 -17.906 1 91.69 10 ASP B CA 1
ATOM 728 C C . ASP B 1 10 ? 0.779 -14.633 -16.859 1 91.69 10 ASP B C 1
ATOM 730 O O . ASP B 1 10 ? 0.09 -13.75 -16.344 1 91.69 10 ASP B O 1
ATOM 734 N N . ALA B 1 11 ? 2.037 -14.797 -16.609 1 88.88 11 ALA B N 1
ATOM 735 C CA . ALA B 1 11 ? 2.748 -14.047 -15.586 1 88.88 11 ALA B CA 1
ATOM 736 C C . ALA B 1 11 ? 2.672 -12.547 -15.844 1 88.88 11 ALA B C 1
ATOM 738 O O . ALA B 1 11 ? 2.5 -11.758 -14.914 1 88.88 11 ALA B O 1
ATOM 739 N N . GLU B 1 12 ? 2.836 -12.234 -17.109 1 91.88 12 GLU B N 1
ATOM 740 C CA . GLU B 1 12 ? 2.797 -10.82 -17.484 1 91.88 12 GLU B CA 1
ATOM 741 C C . GLU B 1 12 ? 1.423 -10.211 -17.203 1 91.88 12 GLU B C 1
ATOM 743 O O . GLU B 1 12 ? 1.32 -9.117 -16.641 1 91.88 12 GLU B O 1
ATOM 748 N N . ASP B 1 13 ? 0.409 -10.961 -17.578 1 92.25 13 ASP B N 1
ATOM 749 C CA . ASP B 1 13 ? -0.962 -10.523 -17.344 1 92.25 13 ASP B CA 1
ATOM 750 C C . ASP B 1 13 ? -1.271 -10.438 -15.859 1 92.25 13 ASP B C 1
ATOM 752 O O . ASP B 1 13 ? -1.904 -9.484 -15.406 1 92.25 13 ASP B O 1
ATOM 756 N N . ARG B 1 14 ? -0.787 -11.359 -15.172 1 92.75 14 ARG B N 1
ATOM 757 C CA . ARG B 1 14 ? -1.023 -11.406 -13.734 1 92.75 14 ARG B CA 1
ATOM 758 C C . ARG B 1 14 ? -0.367 -10.227 -13.023 1 92.75 14 ARG B C 1
ATOM 760 O O . ARG B 1 14 ? -0.933 -9.664 -12.086 1 92.75 14 ARG B O 1
ATOM 767 N N . SER B 1 15 ? 0.794 -9.953 -13.562 1 93.81 15 SER B N 1
ATOM 768 C CA . SER B 1 15 ? 1.51 -8.82 -12.984 1 93.81 15 SER B CA 1
ATOM 769 C C . SER B 1 15 ? 0.752 -7.52 -13.195 1 93.81 15 SER B C 1
ATOM 771 O O . SER B 1 15 ? 0.656 -6.691 -12.289 1 93.81 15 SER B O 1
ATOM 773 N N . GLU B 1 16 ? 0.234 -7.395 -14.352 1 94.62 16 GLU B N 1
ATOM 774 C CA . GLU B 1 16 ? -0.533 -6.195 -14.664 1 94.62 16 GLU B CA 1
ATOM 775 C C . GLU B 1 16 ? -1.817 -6.125 -13.844 1 94.62 16 GLU B C 1
ATOM 777 O O . GLU B 1 16 ? -2.201 -5.055 -13.375 1 94.62 16 GLU B O 1
ATOM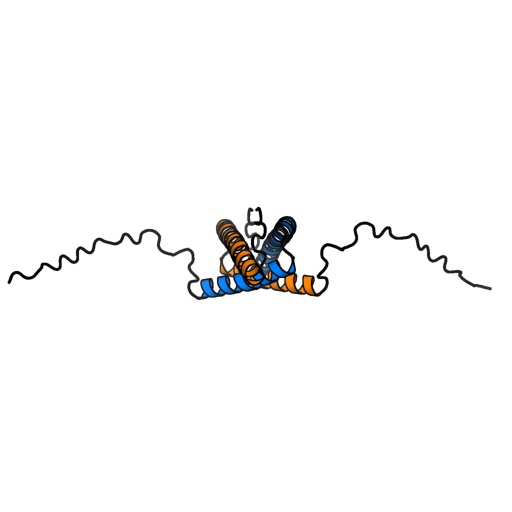 782 N N . GLU B 1 17 ? -2.408 -7.25 -13.656 1 95.94 17 GLU B N 1
ATOM 783 C CA . GLU B 1 17 ? -3.637 -7.336 -12.867 1 95.94 17 GLU B CA 1
ATOM 784 C C . GLU B 1 17 ? -3.375 -7.023 -11.398 1 95.94 17 GLU B C 1
ATOM 786 O O . GLU B 1 17 ? -4.152 -6.309 -10.766 1 95.94 17 GLU B O 1
ATOM 791 N N . ALA B 1 18 ? -2.307 -7.559 -10.953 1 96 18 ALA B N 1
ATOM 792 C CA . ALA B 1 18 ? -1.938 -7.309 -9.562 1 96 18 ALA B CA 1
ATOM 793 C C . ALA B 1 18 ? -1.669 -5.824 -9.328 1 96 18 ALA B C 1
ATOM 795 O O . ALA B 1 18 ? -2.119 -5.258 -8.328 1 96 18 ALA B O 1
ATOM 796 N N . ARG B 1 19 ? -0.999 -5.238 -10.234 1 96.19 19 ARG B N 1
ATOM 797 C CA . ARG B 1 19 ? -0.687 -3.816 -10.117 1 96.19 19 ARG B CA 1
ATOM 798 C C . ARG B 1 19 ? -1.96 -2.977 -10.102 1 96.19 19 ARG B C 1
ATOM 800 O O . ARG B 1 19 ? -2.084 -2.043 -9.305 1 96.19 19 ARG B O 1
ATOM 807 N N . ALA B 1 20 ? -2.768 -3.342 -11.008 1 95.69 20 ALA B N 1
ATOM 808 C CA . ALA B 1 20 ? -4.031 -2.613 -11.102 1 95.69 20 ALA B CA 1
ATOM 809 C C . ALA B 1 20 ? -4.84 -2.752 -9.812 1 95.69 20 ALA B C 1
ATOM 811 O O . ALA B 1 20 ? -5.406 -1.773 -9.32 1 95.69 20 ALA B O 1
ATOM 812 N N . ALA B 1 21 ? -4.914 -3.939 -9.305 1 96 21 ALA B N 1
ATOM 813 C CA . ALA B 1 21 ? -5.652 -4.203 -8.07 1 96 21 ALA B CA 1
ATOM 814 C C . ALA B 1 21 ? -5.051 -3.432 -6.898 1 96 21 ALA B C 1
ATOM 816 O O . ALA B 1 21 ? -5.777 -2.809 -6.121 1 96 21 ALA B O 1
ATOM 817 N N . VAL B 1 22 ? -3.754 -3.449 -6.801 1 96.44 22 VAL B N 1
ATOM 818 C CA . VAL B 1 22 ? -3.047 -2.773 -5.719 1 96.44 22 VAL B CA 1
ATOM 819 C C . VAL B 1 22 ? -3.236 -1.264 -5.84 1 96.44 22 VAL B C 1
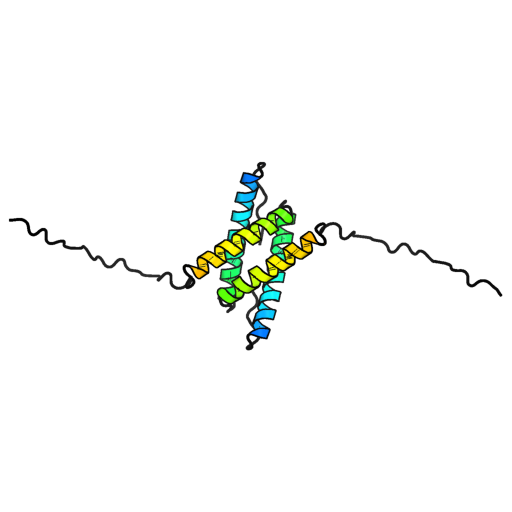ATOM 821 O O . VAL B 1 22 ? -3.434 -0.574 -4.836 1 96.44 22 VAL B O 1
ATOM 824 N N . ARG B 1 23 ? -3.189 -0.729 -7.051 1 95.56 23 ARG B N 1
ATOM 825 C CA . ARG B 1 23 ? -3.393 0.699 -7.273 1 95.56 23 ARG B CA 1
ATOM 826 C C . ARG B 1 23 ? -4.742 1.151 -6.73 1 95.56 23 ARG B C 1
ATOM 828 O O . ARG B 1 23 ? -4.836 2.186 -6.066 1 95.56 23 ARG B O 1
ATOM 835 N N . ASN B 1 24 ? -5.648 0.384 -7.043 1 94.31 24 ASN B N 1
ATOM 836 C CA . ASN B 1 24 ? -7 0.713 -6.594 1 94.31 24 ASN B CA 1
ATOM 837 C C . ASN B 1 24 ? -7.086 0.775 -5.074 1 94.31 24 ASN B C 1
ATOM 839 O O . ASN B 1 24 ? -7.695 1.689 -4.52 1 94.31 24 ASN B O 1
ATOM 843 N N . VAL B 1 25 ? -6.539 -0.208 -4.469 1 94.25 25 VAL B N 1
ATOM 844 C CA . VAL B 1 25 ? -6.625 -0.292 -3.016 1 94.25 25 VAL B CA 1
ATOM 845 C C . VAL B 1 25 ? -5.809 0.833 -2.385 1 94.25 25 VAL B C 1
ATOM 847 O O . VAL B 1 25 ? -6.238 1.449 -1.407 1 94.25 25 VAL B O 1
ATOM 850 N N . LEU B 1 26 ? -4.613 1.136 -2.959 1 94.38 26 LEU B N 1
ATOM 851 C CA . LEU B 1 26 ? -3.76 2.18 -2.398 1 94.38 26 LEU B CA 1
ATOM 852 C C . LEU B 1 26 ? -4.402 3.553 -2.564 1 94.38 26 LEU B C 1
ATOM 854 O O . LEU B 1 26 ? -4.281 4.41 -1.687 1 94.38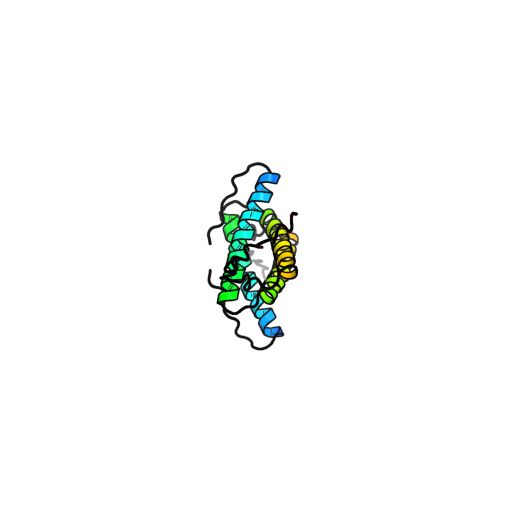 26 LEU B O 1
ATOM 858 N N . GLU B 1 27 ? -5.117 3.799 -3.617 1 92.88 27 GLU B N 1
ATOM 859 C CA . GLU B 1 27 ? -5.848 5.047 -3.816 1 92.88 27 GLU B CA 1
ATOM 860 C C . GLU B 1 27 ? -6.914 5.242 -2.74 1 92.88 27 GLU B C 1
ATOM 862 O O . GLU B 1 27 ? -7.094 6.348 -2.23 1 92.88 27 GLU B O 1
ATOM 867 N N . GLU B 1 28 ? -7.539 4.137 -2.461 1 92.94 28 GLU B N 1
ATOM 868 C CA . GLU B 1 28 ? -8.562 4.191 -1.421 1 92.94 28 GLU B CA 1
ATOM 869 C C . GLU B 1 28 ? -7.941 4.469 -0.054 1 92.94 28 GLU B C 1
ATOM 871 O O . GLU B 1 28 ? -8.516 5.207 0.754 1 92.94 28 GLU B O 1
ATOM 876 N N . ILE B 1 29 ? -6.828 3.814 0.191 1 93.81 29 ILE B N 1
ATOM 877 C CA . ILE B 1 29 ? -6.137 4.02 1.459 1 93.81 29 ILE B CA 1
ATOM 878 C C . ILE B 1 29 ? -5.738 5.484 1.599 1 93.81 29 ILE B C 1
ATOM 880 O O . ILE B 1 29 ? -5.977 6.105 2.639 1 93.81 29 ILE B O 1
ATOM 884 N N . VAL B 1 30 ? -5.16 6.07 0.538 1 93.94 30 VAL B N 1
ATOM 885 C CA . VAL B 1 30 ? -4.703 7.457 0.568 1 93.94 30 VAL B CA 1
ATOM 886 C C . VAL B 1 30 ? -5.895 8.391 0.767 1 93.94 30 VAL B C 1
ATOM 888 O O . VAL B 1 30 ? -5.836 9.32 1.577 1 93.94 30 VAL B O 1
ATOM 891 N N . ALA B 1 31 ? -6.93 8.164 0.012 1 93.25 31 ALA B N 1
ATOM 892 C CA . ALA B 1 31 ? -8.141 8.969 0.139 1 93.25 31 ALA B CA 1
ATOM 893 C C . ALA B 1 31 ? -8.695 8.906 1.558 1 93.25 31 ALA B C 1
ATOM 895 O O . ALA B 1 31 ? -9.047 9.93 2.143 1 93.25 31 ALA B O 1
ATOM 896 N N . SER B 1 32 ? -8.758 7.648 2.143 1 94.12 32 SER B N 1
ATOM 897 C CA . SER B 1 32 ? -9.281 7.449 3.494 1 94.12 32 SER B CA 1
ATOM 898 C C . SER B 1 32 ? -8.375 8.109 4.531 1 94.12 32 SER B C 1
ATOM 900 O O . SER B 1 32 ? -8.867 8.68 5.512 1 94.12 32 SER B O 1
ATOM 902 N N . ALA B 1 33 ? -7.145 8.008 4.328 1 95.31 33 ALA B N 1
ATOM 903 C CA . ALA B 1 33 ? -6.191 8.641 5.238 1 95.31 33 ALA B CA 1
ATOM 904 C C . ALA B 1 33 ? -6.328 10.156 5.211 1 95.31 33 ALA B C 1
ATOM 906 O O . ALA B 1 33 ? -6.301 10.812 6.258 1 95.31 33 ALA B O 1
ATOM 907 N N . ASN B 1 34 ? -6.473 10.703 3.953 1 93.94 34 ASN B N 1
ATOM 908 C CA . ASN B 1 34 ? -6.664 12.148 3.826 1 93.94 34 ASN B CA 1
ATOM 909 C C . ASN B 1 34 ? -7.941 12.602 4.527 1 93.94 34 ASN B C 1
ATOM 911 O O . ASN B 1 34 ? -7.949 13.633 5.199 1 93.94 34 ASN B O 1
ATOM 915 N N . GLU B 1 35 ? -8.93 11.789 4.43 1 95.56 35 GLU B N 1
ATOM 916 C CA . GLU B 1 35 ? -10.195 12.094 5.094 1 95.56 35 GLU B CA 1
ATOM 917 C C . GLU B 1 35 ? -10.047 12.062 6.613 1 95.56 35 GLU B C 1
ATOM 919 O O . GLU B 1 35 ? -10.703 12.82 7.324 1 95.56 35 GLU B O 1
ATOM 924 N N . ALA B 1 36 ? -9.164 11.203 7.09 1 95.06 36 ALA B N 1
ATOM 925 C CA . ALA B 1 36 ? -8.93 11.055 8.523 1 95.06 36 ALA B CA 1
ATOM 926 C C . ALA B 1 36 ? -8.055 12.188 9.055 1 95.06 36 ALA B C 1
ATOM 928 O O . ALA B 1 36 ? -7.98 12.406 10.266 1 95.06 36 ALA B O 1
ATOM 929 N N . GLY B 1 37 ? -7.25 12.828 8.188 1 94.62 37 GLY B N 1
ATOM 930 C CA . GLY B 1 37 ? -6.477 13.984 8.609 1 94.62 37 GLY B CA 1
ATOM 931 C C . GLY B 1 37 ? -4.988 13.828 8.352 1 94.62 37 GLY B C 1
ATOM 932 O O . GLY B 1 37 ? -4.191 14.68 8.75 1 94.62 37 GLY B O 1
ATOM 933 N N . TRP B 1 38 ? -4.629 12.789 7.621 1 94.5 38 TRP B N 1
ATOM 934 C CA . TRP B 1 38 ? -3.227 12.562 7.277 1 94.5 38 TRP B CA 1
ATOM 935 C C . TRP B 1 38 ? -2.859 13.297 5.992 1 94.5 38 TRP B C 1
ATOM 937 O O . TRP B 1 38 ? -3.65 13.344 5.047 1 94.5 38 TRP B O 1
ATOM 947 N N . ALA B 1 39 ? -1.699 13.852 6.023 1 92.62 39 ALA B N 1
ATOM 948 C CA . ALA B 1 39 ? -1.173 14.398 4.777 1 92.62 39 ALA B CA 1
ATOM 949 C C . ALA B 1 39 ? -0.753 13.281 3.822 1 92.62 39 ALA B C 1
ATOM 951 O O . ALA B 1 39 ? -0.32 12.211 4.262 1 92.62 39 ALA B O 1
ATOM 952 N N . THR B 1 40 ? -0.867 13.547 2.541 1 92.44 40 THR B N 1
ATOM 953 C CA . THR B 1 40 ? -0.506 12.562 1.527 1 92.44 40 THR B CA 1
ATOM 954 C C . THR B 1 40 ? 0.954 12.141 1.677 1 92.44 40 THR B C 1
ATOM 956 O O . THR B 1 40 ? 1.278 10.953 1.578 1 92.44 40 THR B O 1
ATOM 959 N N . ARG B 1 41 ? 1.8 13.039 1.968 1 90.31 41 ARG B N 1
ATOM 960 C CA . ARG B 1 41 ? 3.227 12.766 2.1 1 90.31 41 ARG B CA 1
ATOM 961 C C . ARG B 1 41 ? 3.502 11.867 3.299 1 90.31 41 ARG B C 1
ATOM 963 O O . ARG B 1 41 ? 4.352 10.977 3.23 1 90.31 41 ARG B O 1
ATOM 970 N N . GLU B 1 42 ? 2.803 12.094 4.359 1 93.12 42 GLU B N 1
ATOM 971 C CA . GLU B 1 42 ? 2.957 11.281 5.562 1 93.12 42 GLU B CA 1
ATOM 972 C C . GLU B 1 42 ? 2.58 9.828 5.305 1 93.12 42 GLU B C 1
ATOM 974 O O . GLU B 1 42 ? 3.285 8.914 5.734 1 93.12 42 GLU B O 1
ATOM 979 N N . ILE B 1 43 ? 1.55 9.719 4.523 1 94.31 43 ILE B N 1
ATOM 980 C CA . ILE B 1 43 ? 1.047 8.375 4.258 1 94.31 43 ILE B CA 1
ATOM 981 C C . ILE B 1 43 ? 1.95 7.676 3.242 1 94.31 43 ILE B C 1
ATOM 983 O O . ILE B 1 43 ? 2.25 6.488 3.383 1 94.31 43 ILE B O 1
ATOM 987 N N . THR B 1 44 ? 2.385 8.391 2.24 1 93.31 44 THR B N 1
ATOM 988 C CA . THR B 1 44 ? 3.252 7.789 1.232 1 93.31 44 THR B CA 1
ATOM 989 C C . THR B 1 44 ? 4.582 7.367 1.849 1 93.31 44 THR B C 1
ATOM 991 O O . THR B 1 44 ? 5.109 6.297 1.527 1 93.31 44 THR B O 1
ATOM 994 N N . ASP B 1 45 ? 5.109 8.172 2.738 1 92.75 45 ASP B N 1
ATOM 995 C CA . ASP B 1 45 ? 6.336 7.824 3.445 1 92.75 45 ASP B CA 1
ATOM 996 C C . ASP B 1 45 ? 6.148 6.559 4.281 1 92.75 45 ASP B C 1
ATOM 998 O O . ASP B 1 45 ? 7.02 5.688 4.305 1 92.75 45 ASP B O 1
ATOM 1002 N N . ALA B 1 46 ? 5.062 6.508 4.965 1 96.38 46 ALA B N 1
ATOM 1003 C CA . ALA B 1 46 ? 4.762 5.348 5.797 1 96.38 46 ALA B CA 1
ATOM 1004 C C . ALA B 1 46 ? 4.594 4.09 4.945 1 96.38 46 ALA B C 1
ATOM 1006 O O . ALA B 1 46 ? 5.059 3.012 5.32 1 96.38 46 ALA B O 1
ATOM 1007 N N . LEU B 1 47 ? 3.924 4.297 3.799 1 96.31 47 LEU B N 1
ATOM 1008 C CA . LEU B 1 47 ? 3.727 3.168 2.895 1 96.31 47 LEU B CA 1
ATOM 1009 C C . LEU B 1 47 ? 5.062 2.594 2.441 1 96.31 47 LEU B C 1
ATOM 1011 O O . LEU B 1 47 ? 5.258 1.376 2.455 1 96.31 47 LEU B O 1
ATOM 1015 N N . ILE B 1 48 ? 5.98 3.428 2.094 1 94.88 48 ILE B N 1
ATOM 1016 C CA . ILE B 1 48 ? 7.297 3.016 1.618 1 94.88 48 ILE B CA 1
ATOM 1017 C C . ILE B 1 48 ? 8.016 2.223 2.709 1 94.88 48 ILE B C 1
ATOM 1019 O O . ILE B 1 48 ? 8.555 1.145 2.449 1 94.88 48 ILE B O 1
ATOM 1023 N N . GLU B 1 49 ? 7.945 2.711 3.879 1 94.94 49 GLU B N 1
ATOM 1024 C CA . GLU B 1 49 ? 8.641 2.074 4.992 1 94.94 49 GLU B CA 1
ATOM 1025 C C . GLU B 1 49 ? 8.016 0.723 5.332 1 94.94 49 GLU B C 1
ATOM 1027 O O . GLU B 1 49 ? 8.734 -0.255 5.566 1 94.94 49 GLU B O 1
ATOM 1032 N N . VAL B 1 50 ? 6.73 0.673 5.344 1 96 50 VAL B N 1
ATOM 1033 C CA . VAL B 1 50 ? 6.059 -0.544 5.785 1 96 50 VAL B CA 1
ATOM 1034 C C . VAL B 1 50 ? 6.164 -1.615 4.703 1 96 50 VAL B C 1
ATOM 1036 O O . VAL B 1 50 ? 6.367 -2.795 5.004 1 96 50 VAL B O 1
ATOM 1039 N N . VAL B 1 51 ? 6.039 -1.232 3.439 1 95.38 51 VAL B N 1
ATOM 1040 C CA . VAL B 1 51 ? 6.176 -2.201 2.357 1 95.38 51 VAL B CA 1
ATOM 1041 C C . VAL B 1 51 ? 7.578 -2.807 2.381 1 95.38 51 VAL B C 1
ATOM 1043 O O . VAL B 1 51 ? 7.742 -4.012 2.186 1 95.38 51 VAL B O 1
ATOM 1046 N N . ARG B 1 52 ? 8.586 -2.01 2.574 1 91.06 52 ARG B N 1
ATOM 1047 C CA . ARG B 1 52 ? 9.953 -2.506 2.703 1 91.06 52 ARG B CA 1
ATOM 1048 C C . ARG B 1 52 ? 10.062 -3.51 3.846 1 91.06 52 ARG B C 1
ATOM 1050 O O . ARG B 1 52 ? 10.711 -4.551 3.705 1 91.06 52 ARG B O 1
ATOM 1057 N N . SER B 1 53 ? 9.43 -3.223 4.965 1 90.56 53 SER B N 1
ATOM 1058 C CA . SER B 1 53 ? 9.453 -4.098 6.133 1 90.56 53 SER B CA 1
ATOM 1059 C C . SER B 1 53 ? 8.766 -5.426 5.836 1 90.56 53 SER B C 1
ATOM 1061 O O . SER B 1 53 ? 9.234 -6.484 6.258 1 90.56 53 SER B O 1
ATOM 1063 N N . LEU B 1 54 ? 7.664 -5.312 5.113 1 85.88 54 LEU B N 1
ATOM 1064 C CA . LEU B 1 54 ? 6.93 -6.52 4.746 1 85.88 54 LEU B CA 1
ATOM 1065 C C . LEU B 1 54 ? 7.754 -7.391 3.803 1 85.88 54 LEU B C 1
ATOM 1067 O O . LEU B 1 54 ? 7.746 -8.617 3.918 1 85.88 54 LEU B O 1
ATOM 1071 N N . THR B 1 55 ? 8.32 -6.715 2.871 1 85.25 55 THR B N 1
ATOM 1072 C CA . THR B 1 55 ? 9.156 -7.426 1.912 1 85.25 55 THR B CA 1
ATOM 1073 C C . THR B 1 55 ? 10.312 -8.125 2.619 1 85.25 55 THR B C 1
ATOM 1075 O O . THR B 1 55 ? 10.617 -9.289 2.32 1 85.25 55 THR B O 1
ATOM 1078 N N . ASP B 1 56 ? 10.922 -7.453 3.467 1 84.62 56 ASP B N 1
ATOM 1079 C CA . ASP B 1 56 ? 12.023 -8.023 4.242 1 84.62 56 ASP B CA 1
ATOM 1080 C C . ASP B 1 56 ? 11.547 -9.203 5.082 1 84.62 56 ASP B C 1
ATOM 1082 O O . ASP B 1 56 ? 12.219 -10.234 5.145 1 84.62 56 ASP B O 1
ATOM 1086 N N . ALA B 1 57 ? 10.422 -9.039 5.695 1 79.31 57 ALA B N 1
ATOM 1087 C CA . ALA B 1 57 ? 9.859 -10.078 6.551 1 79.31 57 ALA B CA 1
ATOM 1088 C C . ALA B 1 57 ? 9.516 -11.328 5.742 1 79.31 57 ALA B C 1
ATOM 1090 O O . ALA B 1 57 ? 9.742 -12.453 6.199 1 79.31 57 ALA B O 1
ATOM 1091 N N . ASN B 1 58 ? 8.969 -11.023 4.629 1 76.88 58 ASN B N 1
ATOM 1092 C CA . ASN B 1 58 ? 8.594 -12.141 3.764 1 76.88 58 ASN B CA 1
ATOM 1093 C C . ASN B 1 58 ? 9.82 -12.867 3.221 1 76.88 58 ASN B C 1
ATOM 1095 O O . ASN B 1 58 ? 9.766 -14.062 2.941 1 76.88 58 ASN B O 1
ATOM 1099 N N . GLN B 1 59 ? 10.82 -12.102 2.936 1 73.94 59 GLN B N 1
ATOM 1100 C CA . GLN B 1 59 ? 12.055 -12.703 2.457 1 73.94 59 GLN B CA 1
ATOM 1101 C C . GLN B 1 59 ? 12.719 -13.547 3.545 1 73.94 59 GLN B C 1
ATOM 1103 O O . GLN B 1 59 ? 13.32 -14.578 3.258 1 73.94 59 GLN B O 1
ATOM 1108 N N . ALA B 1 60 ? 12.578 -12.938 4.707 1 70.25 60 ALA B N 1
ATOM 1109 C CA . ALA B 1 60 ? 13.211 -13.617 5.836 1 70.25 60 ALA B CA 1
ATOM 1110 C C . ALA B 1 60 ? 12.438 -14.875 6.219 1 70.25 60 ALA B C 1
ATOM 1112 O O . ALA B 1 60 ? 13.023 -15.852 6.688 1 70.25 60 ALA B O 1
ATOM 1113 N N . ASP B 1 61 ? 11.07 -14.742 6.211 1 62.41 61 ASP B N 1
ATOM 1114 C CA . ASP B 1 61 ? 10.227 -15.898 6.484 1 62.41 61 ASP B CA 1
ATOM 1115 C C . ASP B 1 61 ? 9.062 -15.977 5.496 1 62.41 61 ASP B C 1
ATOM 1117 O O . ASP B 1 61 ? 7.957 -15.523 5.797 1 62.41 61 ASP B O 1
ATOM 1121 N N . PRO B 1 62 ? 9.328 -16.172 4.211 1 58.38 62 PRO B N 1
ATOM 1122 C CA . PRO B 1 62 ? 8.328 -16.109 3.141 1 58.38 62 PRO B CA 1
ATOM 1123 C C . PRO B 1 62 ? 7.078 -16.922 3.465 1 58.38 62 PRO B C 1
ATOM 1125 O O . PRO B 1 62 ? 6.035 -16.719 2.836 1 58.38 62 PRO B O 1
ATOM 1128 N N . ASP B 1 63 ? 7.211 -18.109 4.156 1 51.81 63 ASP B N 1
ATOM 1129 C CA . ASP B 1 63 ? 6.051 -18.984 4.305 1 51.81 63 ASP B CA 1
ATOM 1130 C C . ASP B 1 63 ? 5.082 -18.438 5.348 1 51.81 63 ASP B C 1
ATOM 1132 O O . ASP B 1 63 ? 5.262 -18.656 6.547 1 51.81 63 ASP B O 1
ATOM 1136 N N . PRO B 1 64 ? 4.516 -17.234 5.113 1 51.47 64 PRO B N 1
ATOM 1137 C CA . PRO B 1 64 ? 3.6 -16.875 6.199 1 51.47 64 PRO B CA 1
ATOM 1138 C C . PRO B 1 64 ? 2.725 -18.047 6.641 1 51.47 64 PRO B C 1
ATOM 1140 O O . PRO B 1 64 ? 2.096 -17.984 7.699 1 51.47 64 PRO B O 1
ATOM 1143 N N . ALA B 1 65 ? 2.154 -18.672 5.645 1 47.78 65 ALA B N 1
ATOM 1144 C CA . ALA B 1 65 ? 1.188 -19.719 5.988 1 47.78 65 ALA B CA 1
ATOM 1145 C C . ALA B 1 65 ? 1.734 -20.641 7.07 1 47.78 65 ALA B C 1
ATOM 1147 O O . ALA B 1 65 ? 0.967 -21.234 7.828 1 47.78 65 ALA B O 1
ATOM 1148 N N . ASP B 1 66 ? 2.967 -21.078 6.766 1 43.16 66 ASP B N 1
ATOM 1149 C CA . ASP B 1 66 ?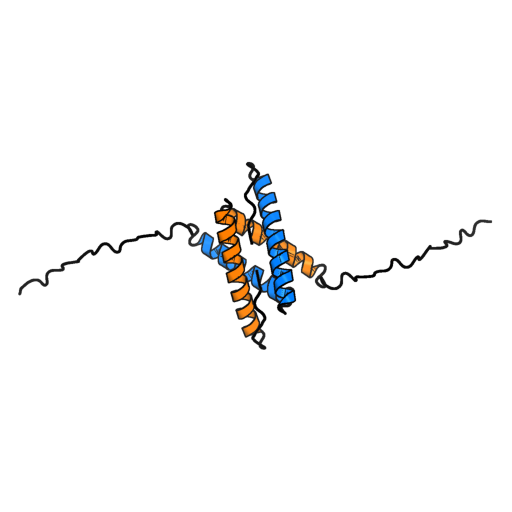 3.338 -22.266 7.512 1 43.16 66 ASP B CA 1
ATOM 1150 C C . ASP B 1 66 ? 3.59 -21.938 8.984 1 43.16 66 ASP B C 1
ATOM 1152 O O . ASP B 1 66 ? 4.727 -22.016 9.461 1 43.16 66 ASP B O 1
ATOM 1156 N N . ASP B 1 67 ? 3.496 -20.672 9.391 1 46.31 67 ASP B N 1
ATOM 1157 C CA . ASP B 1 67 ? 3.709 -20.984 10.805 1 46.31 67 ASP B CA 1
ATOM 1158 C C . ASP B 1 67 ? 2.848 -22.172 11.242 1 46.31 67 ASP B C 1
ATOM 1160 O O . ASP B 1 67 ? 1.624 -22.141 11.086 1 46.31 67 ASP B O 1
ATOM 1164 N N . PRO B 1 68 ? 3.342 -23.422 11.188 1 38.12 68 PRO B N 1
ATOM 1165 C CA . PRO B 1 68 ? 2.627 -24.625 11.633 1 38.12 68 PRO B CA 1
ATOM 1166 C C . PRO B 1 68 ? 1.607 -24.328 12.727 1 38.12 68 PRO B C 1
ATOM 1168 O O . PRO B 1 68 ? 1.781 -23.375 13.5 1 38.12 68 PRO B O 1
ATOM 1171 N N . LEU B 1 69 ? 0.24 -24.391 12.438 1 39.47 69 LEU B N 1
ATOM 1172 C CA . LEU B 1 69 ? -0.668 -24.641 13.555 1 39.47 69 LEU B CA 1
ATOM 1173 C C . LEU B 1 69 ? 0.093 -25.156 14.773 1 39.47 69 LEU B C 1
ATOM 1175 O O . LEU B 1 69 ? -0.046 -24.609 15.867 1 39.47 69 LEU B O 1
ATOM 1179 N N . GLY B 1 70 ? -0.059 -26.609 14.984 1 38.91 70 GLY B N 1
ATOM 1180 C CA . GLY B 1 70 ? 0.039 -27.562 16.078 1 38.91 70 GLY B CA 1
ATOM 1181 C C . GLY B 1 70 ? 1.467 -27.812 16.531 1 38.91 70 GLY B C 1
ATOM 1182 O O . GLY B 1 70 ? 2.025 -28.875 16.281 1 38.91 70 GLY B O 1
ATOM 1183 N N . ARG B 1 71 ? 2.4 -26.969 16.219 1 36.34 71 ARG B N 1
ATOM 1184 C CA . ARG B 1 71 ? 3.502 -27.562 16.969 1 36.34 71 ARG B CA 1
ATOM 1185 C C . ARG B 1 71 ? 3.086 -27.859 18.406 1 36.34 71 ARG B C 1
ATOM 1187 O O . ARG B 1 71 ? 2.803 -26.953 19.188 1 36.34 71 ARG B O 1
ATOM 1194 N N . ASP B 1 72 ? 2.146 -28.891 18.547 1 35.03 72 ASP B N 1
ATOM 1195 C CA . ASP B 1 72 ? 2.098 -29.641 19.797 1 35.03 72 ASP B CA 1
ATOM 1196 C C . ASP B 1 72 ? 3.475 -29.719 20.453 1 35.03 72 ASP B C 1
ATOM 1198 O O . ASP B 1 72 ? 4.441 -30.156 19.828 1 35.03 72 ASP B O 1
ATOM 1202 N N . PRO B 1 73 ? 3.867 -28.703 21.141 1 39.06 73 PRO B N 1
ATOM 1203 C CA . PRO B 1 73 ? 5.023 -28.891 22.031 1 39.06 73 PRO B CA 1
ATOM 1204 C C . PRO B 1 73 ? 5.168 -30.344 22.5 1 39.06 73 PRO B C 1
ATOM 1206 O O . PRO B 1 73 ? 4.246 -30.891 23.125 1 39.06 73 PRO B O 1
ATOM 1209 N N . ILE B 1 74 ? 5.531 -31.359 21.672 1 37.62 74 ILE B N 1
ATOM 1210 C CA . ILE B 1 74 ? 6.023 -32.625 22.234 1 37.62 74 ILE B CA 1
ATOM 1211 C C . ILE B 1 74 ? 6.77 -32.344 23.531 1 37.62 74 ILE B C 1
ATOM 1213 O O . ILE B 1 74 ? 7.57 -31.422 23.609 1 37.62 74 ILE B O 1
ATOM 1217 N N . ARG B 1 75 ? 6.172 -32.812 24.641 1 35.19 75 ARG B N 1
ATOM 1218 C CA . ARG B 1 75 ? 6.629 -33.094 26 1 35.19 75 ARG B CA 1
ATOM 1219 C C . ARG B 1 75 ? 8.094 -33.531 26.016 1 35.19 75 ARG B C 1
ATOM 1221 O O . ARG B 1 75 ? 8.562 -34.125 26.969 1 35.19 75 ARG B O 1
ATOM 1228 N N . GLU B 1 76 ? 8.852 -33.156 25.047 1 35.69 76 GLU B N 1
ATOM 1229 C CA . GLU B 1 76 ? 10.164 -33.781 25.281 1 35.69 76 GLU B CA 1
ATOM 1230 C C . GLU B 1 76 ? 10.734 -33.375 26.625 1 35.69 76 GLU B C 1
ATOM 1232 O O . GLU B 1 76 ? 11.219 -32.25 26.797 1 35.69 76 GLU B O 1
ATOM 1237 N N . GLN B 1 77 ? 9.852 -33.625 27.781 1 33.97 77 GLN B N 1
ATOM 1238 C CA . GLN B 1 77 ? 10.539 -33.719 29.062 1 33.97 77 GLN B CA 1
ATOM 1239 C C . GLN B 1 77 ? 11.891 -34.406 28.906 1 33.97 77 GLN B C 1
ATOM 1241 O O . GLN B 1 77 ? 11.953 -35.562 28.453 1 33.97 77 GLN B O 1
ATOM 1246 N N . ILE B 1 78 ? 12.914 -33.719 28.469 1 34.38 78 ILE B N 1
ATOM 1247 C CA . ILE B 1 78 ? 14.336 -34.031 28.547 1 34.38 78 ILE B CA 1
ATOM 1248 C C . ILE B 1 78 ? 14.641 -34.688 29.906 1 34.38 78 ILE B C 1
ATOM 1250 O O . ILE B 1 78 ? 14.492 -34.062 30.953 1 34.38 78 ILE B O 1
ATOM 1254 N N . GLY B 1 79 ? 14.117 -35.906 30.266 1 33 79 GLY B N 1
ATOM 1255 C CA . GLY B 1 79 ? 14.664 -36.75 31.297 1 33 79 GLY B CA 1
ATOM 1256 C C . GLY B 1 79 ? 16.172 -36.688 31.391 1 33 79 GLY B C 1
ATOM 1257 O O . GLY B 1 79 ? 16.891 -37.25 30.547 1 33 79 GLY B O 1
ATOM 1258 N N . ARG B 1 80 ? 16.734 -35.5 31.344 1 31.84 80 ARG B N 1
ATOM 1259 C CA . ARG B 1 80 ? 18.172 -35.531 31.594 1 31.84 80 ARG B CA 1
ATOM 1260 C C . ARG B 1 80 ? 18.516 -36.375 32.812 1 31.84 80 ARG B C 1
ATOM 1262 O O . ARG B 1 80 ? 17.906 -36.25 33.875 1 31.84 80 ARG B O 1
ATOM 1269 N N . GLY B 1 81 ? 18.875 -37.594 32.562 1 34.06 81 GLY B N 1
ATOM 1270 C CA . GLY B 1 81 ? 19.609 -38.594 33.312 1 34.06 81 GLY B CA 1
ATOM 1271 C C . GLY B 1 81 ? 20.719 -38.031 34.156 1 34.06 81 GLY B C 1
ATOM 1272 O O . GLY B 1 81 ? 21.766 -37.625 33.656 1 34.06 81 GLY B O 1
ATOM 1273 N N . GLU B 1 82 ? 20.359 -37.062 35.094 1 34.06 82 GLU B N 1
ATOM 1274 C CA . GLU B 1 82 ? 21.5 -36.812 35.969 1 34.06 82 GLU B CA 1
ATOM 1275 C C . GLU B 1 82 ? 22.156 -38.094 36.438 1 34.06 82 GLU B C 1
ATOM 1277 O O . GLU B 1 82 ? 21.469 -39 36.938 1 34.06 82 GLU B O 1
ATOM 1282 N N . GLN B 1 83 ? 23.219 -38.531 35.812 1 30.83 83 GLN B N 1
ATOM 1283 C CA . GLN B 1 83 ? 24.219 -39.562 36.062 1 30.83 83 GLN B CA 1
ATOM 1284 C C . GLN B 1 83 ? 24.766 -39.5 37.469 1 30.83 83 GLN B C 1
ATOM 1286 O O . GLN B 1 83 ? 25.562 -40.344 37.875 1 30.83 83 GLN B O 1
ATOM 1291 N N . TYR B 1 84 ? 24.375 -38.594 38.469 1 30.84 84 TYR B N 1
ATOM 1292 C CA . TYR B 1 84 ? 25.359 -38.625 39.562 1 30.84 84 TYR B CA 1
ATOM 1293 C C . TYR B 1 84 ? 25.5 -40.031 40.125 1 30.84 84 TYR B C 1
ATOM 1295 O O . TYR B 1 84 ? 24.594 -40.844 40 1 30.84 84 TYR B O 1
ATOM 1303 N N . ASP B 1 85 ? 26.812 -40.312 40.844 1 27.03 85 ASP B N 1
ATOM 1304 C CA . ASP B 1 85 ? 27.422 -41.25 41.781 1 27.03 85 ASP B CA 1
ATOM 1305 C C . ASP B 1 85 ? 26.578 -41.438 43.031 1 27.03 85 ASP B C 1
ATOM 1307 O O . ASP B 1 85 ? 25.938 -40.469 43.5 1 27.03 85 ASP B O 1
#

Organism: NCBI:txid484088

Sequence (170 aa):
MRFPAPIGEDAEDRSEEARAAVRNVLEEIVASANEAGWATREITDALIEVVRSLTDANQADPDPADDPLGRDPIREQIGRGEQYDMRFPAPIGEDAEDRSEEARAAVRNVLEEIVASANEAGWATREITDALIEVVRSLTDANQADPDPADDPLGRDPIREQIGRGEQYD

Foldseek 3Di:
DDQDDQDDPDPVSSVVSVVVSVVVVVVVVLVVCVVVPDDSVRVVVVVVVVVVVVVVVCVVVVCPPPPPDDPVPPCPVCCPPPPDD/DDQDDQDDPDPVSSVVSVVVSVVVVVVVVLVVCVVVPDDSVRVVVVVVVVVVVVVVVCVVVVPPPPPPDDPVVPPCPVPPPPPDD